Protein AF-A0A7S3RUL7-F1 (afdb_monomer)

Foldseek 3Di:
DDDDDDDDDPPPVPPPPPDDDPLRVLLQVLLQVLLVLLCVLVVHDSVVSCVQLDDPPDGPQFDFSVSVPQDLVSLVVSQVCCCVPLVAHDDSCCNGGHRSSVVSVNSSVRSVVVVVVVPPDDDDDDDPPPPDD

Radius of gyration: 24.87 Å; Cα contacts (8 Å, |Δi|>4): 105; chains: 1; bounding box: 87×39×68 Å

Mean predicted aligned error: 13.0 Å

Secondary structure (DSSP, 8-state):
------------------PPPHHHHHHHHHHHHHHHHHHHHHT--HHHHHHHH--TT---TT--GGGGT--HHHHHHHHHHHHHHH-----HHHHHHS-HHHHHHHHHHHHHHHHHHS-------PPP-----

Structure (mmCIF, N/CA/C/O backbone):
data_AF-A0A7S3RUL7-F1
#
_entry.id   AF-A0A7S3RUL7-F1
#
loop_
_atom_site.group_PDB
_atom_site.id
_atom_site.type_symbol
_atom_site.label_atom_id
_atom_site.label_alt_id
_atom_site.label_comp_id
_atom_site.label_asym_id
_atom_site.label_entity_id
_atom_site.label_seq_id
_atom_site.pdbx_PDB_ins_code
_atom_site.Cartn_x
_atom_site.Cartn_y
_atom_site.Cartn_z
_atom_site.occupancy
_atom_site.B_iso_or_equiv
_atom_site.auth_seq_id
_atom_site.auth_comp_id
_atom_site.auth_asym_id
_atom_site.auth_atom_id
_atom_site.pdbx_PDB_model_num
ATOM 1 N N . ALA A 1 1 ? 64.075 27.223 28.028 1.00 48.25 1 ALA A N 1
ATOM 2 C CA . ALA A 1 1 ? 62.782 27.365 27.338 1.00 48.25 1 ALA A CA 1
ATOM 3 C C . ALA A 1 1 ? 62.098 26.006 27.340 1.00 48.25 1 ALA A C 1
ATOM 5 O O . ALA A 1 1 ? 62.617 25.078 26.736 1.00 48.25 1 ALA A O 1
ATOM 6 N N . GLN A 1 2 ? 61.021 25.867 28.112 1.00 46.66 2 GLN A N 1
ATOM 7 C CA . GLN A 1 2 ? 60.101 24.735 28.025 1.00 46.66 2 GLN A CA 1
ATOM 8 C C . GLN A 1 2 ? 59.143 24.994 26.859 1.00 46.66 2 GLN A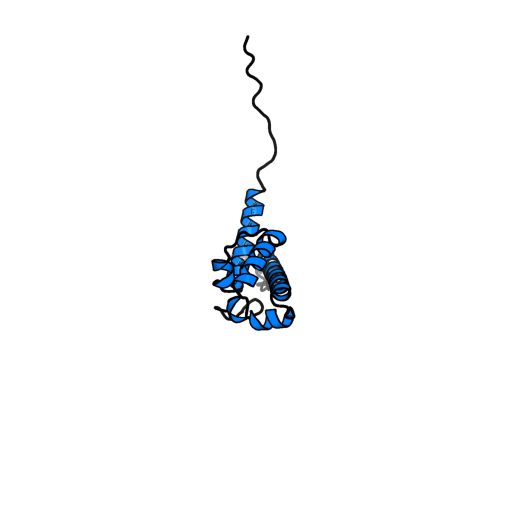 C 1
ATOM 10 O O . GLN A 1 2 ? 58.613 26.096 26.734 1.00 46.66 2 GLN A O 1
ATOM 15 N N . SER A 1 3 ? 58.898 23.986 26.033 1.00 46.50 3 SER A N 1
ATOM 16 C CA . SER A 1 3 ? 57.634 23.830 25.314 1.00 46.50 3 SER A CA 1
ATOM 17 C C . SER A 1 3 ? 57.409 22.338 25.122 1.00 46.50 3 SER A C 1
ATOM 19 O O . SER A 1 3 ? 58.122 21.667 24.381 1.00 46.50 3 SER A O 1
ATOM 21 N N . MET A 1 4 ? 56.470 21.835 25.918 1.00 52.25 4 MET A N 1
ATOM 22 C CA . MET A 1 4 ? 55.706 20.630 25.640 1.00 52.25 4 MET A CA 1
ATOM 23 C C . MET A 1 4 ? 54.842 20.908 24.408 1.00 52.25 4 MET A C 1
ATOM 25 O O . MET A 1 4 ? 54.258 21.983 24.350 1.00 52.25 4 MET A O 1
ATOM 29 N N . ASP A 1 5 ? 54.701 19.948 23.496 1.00 51.91 5 ASP A N 1
ATOM 30 C CA . ASP A 1 5 ? 53.387 19.676 22.914 1.00 51.91 5 ASP A CA 1
ATOM 31 C C . ASP A 1 5 ? 53.286 18.239 22.388 1.00 51.91 5 ASP A C 1
ATOM 33 O O . ASP A 1 5 ? 54.263 17.630 21.947 1.00 51.91 5 ASP A O 1
ATOM 37 N N . ALA A 1 6 ? 52.099 17.680 22.582 1.00 53.28 6 ALA A N 1
ATOM 38 C CA . ALA A 1 6 ? 51.783 16.259 22.640 1.00 53.28 6 ALA A CA 1
ATOM 39 C C . ALA A 1 6 ? 51.584 15.600 21.257 1.00 53.28 6 ALA A C 1
ATOM 41 O O . ALA A 1 6 ? 51.316 16.287 20.271 1.00 53.28 6 ALA A O 1
ATOM 42 N N . PRO A 1 7 ? 51.614 14.252 21.163 1.00 60.78 7 PRO A N 1
ATOM 43 C CA . PRO A 1 7 ? 51.123 13.548 19.990 1.00 60.78 7 PRO A CA 1
ATOM 44 C C . PRO A 1 7 ? 49.598 13.441 20.104 1.00 60.78 7 PRO A C 1
ATOM 46 O O . PRO A 1 7 ? 49.082 12.711 20.947 1.00 60.78 7 PRO A O 1
ATOM 49 N N . SER A 1 8 ? 48.850 14.169 19.281 1.00 45.28 8 SER A N 1
ATOM 50 C CA . SER A 1 8 ? 47.396 14.010 19.245 1.00 45.28 8 SER A CA 1
ATOM 51 C C . SER A 1 8 ? 46.863 14.238 17.845 1.00 45.28 8 SER A C 1
ATOM 53 O O . SER A 1 8 ? 46.717 15.358 17.374 1.00 45.28 8 SER A O 1
ATOM 55 N N . SER A 1 9 ? 46.566 13.143 17.165 1.00 45.34 9 SER A N 1
ATOM 56 C CA . SER A 1 9 ? 45.176 12.721 17.026 1.00 45.34 9 SER A CA 1
ATOM 57 C C . SER A 1 9 ? 45.134 11.734 15.876 1.00 45.34 9 SER A C 1
ATOM 59 O O . SER A 1 9 ? 45.363 12.078 14.716 1.00 45.34 9 SER A O 1
ATOM 61 N N . GLY A 1 10 ? 44.855 10.479 16.216 1.00 50.09 10 GLY A N 1
ATOM 62 C CA . GLY A 1 10 ? 44.342 9.546 15.240 1.00 50.09 10 GLY A CA 1
ATOM 63 C C . GLY A 1 10 ? 43.033 10.109 14.713 1.00 50.09 10 GLY A C 1
ATOM 64 O O . GLY A 1 10 ? 41.995 9.977 15.359 1.00 50.09 10 GLY A O 1
ATOM 65 N N . ASP A 1 11 ? 43.075 10.683 13.514 1.00 47.62 11 ASP A N 1
ATOM 66 C CA . ASP A 1 11 ? 41.896 10.848 12.673 1.00 47.62 11 ASP A CA 1
ATOM 67 C C . ASP A 1 11 ? 41.533 9.460 12.125 1.00 47.62 11 ASP A C 1
ATOM 69 O O . ASP A 1 11 ? 41.670 9.116 10.949 1.00 47.62 11 ASP A O 1
ATOM 73 N N . ALA A 1 12 ? 41.134 8.596 13.063 1.00 47.69 12 ALA A N 1
ATOM 74 C CA . ALA A 1 12 ? 40.368 7.406 12.797 1.00 47.69 12 ALA A CA 1
ATOM 75 C C . ALA A 1 12 ? 39.058 7.904 12.201 1.00 47.69 12 ALA A C 1
ATOM 77 O O . ALA A 1 12 ? 38.088 8.171 12.912 1.00 47.69 12 ALA A O 1
ATOM 78 N N . LYS A 1 13 ? 39.092 8.063 10.876 1.00 45.31 13 LYS A N 1
ATOM 79 C CA . LYS A 1 13 ? 37.975 8.100 9.946 1.00 45.31 13 LYS A CA 1
ATOM 80 C C . LYS A 1 13 ? 36.888 7.194 10.510 1.00 45.31 13 LYS A C 1
ATOM 82 O O . LYS A 1 13 ? 36.926 5.979 10.319 1.00 45.31 13 LYS A O 1
ATOM 87 N N . ARG A 1 14 ? 35.960 7.781 11.275 1.00 52.12 14 ARG A N 1
ATOM 88 C CA . ARG A 1 14 ? 34.778 7.099 11.795 1.00 52.12 14 ARG A CA 1
ATOM 89 C C . ARG A 1 14 ? 33.951 6.767 10.570 1.00 52.12 14 ARG A C 1
ATOM 91 O O . ARG A 1 14 ? 33.096 7.542 10.152 1.00 52.12 14 ARG A O 1
ATOM 98 N N . MET A 1 15 ? 34.258 5.632 9.954 1.00 51.19 15 MET A N 1
ATOM 99 C CA . MET A 1 15 ? 33.356 4.966 9.043 1.00 51.19 15 MET A CA 1
ATOM 100 C C . MET A 1 15 ? 32.111 4.688 9.878 1.00 51.19 15 MET A C 1
ATOM 102 O O . MET A 1 15 ? 32.069 3.736 10.652 1.00 51.19 15 MET A O 1
ATOM 106 N N . ARG A 1 16 ? 31.111 5.573 9.795 1.00 57.22 16 ARG A N 1
ATOM 107 C CA . ARG A 1 16 ? 29.741 5.202 10.125 1.00 57.22 16 ARG A CA 1
ATOM 108 C C . ARG A 1 16 ? 29.386 4.111 9.121 1.00 57.22 16 ARG A C 1
ATOM 110 O O . ARG A 1 16 ? 28.838 4.388 8.062 1.00 57.22 16 ARG A O 1
ATOM 117 N N . THR A 1 17 ? 29.685 2.865 9.461 1.00 58.06 17 THR A N 1
ATOM 118 C CA . THR A 1 17 ? 28.855 1.731 9.066 1.00 58.06 17 THR A CA 1
ATOM 119 C C . THR A 1 17 ? 27.526 1.913 9.798 1.00 58.06 17 THR A C 1
ATOM 121 O O . THR A 1 17 ? 27.252 1.268 10.807 1.00 58.06 17 THR A O 1
ATOM 124 N N . GLY A 1 18 ? 26.771 2.933 9.386 1.00 55.47 18 GLY A N 1
ATOM 125 C CA . GLY A 1 18 ? 25.453 3.233 9.911 1.00 55.47 18 GLY A CA 1
ATOM 126 C C . GLY A 1 18 ? 24.501 2.238 9.285 1.00 55.47 18 GLY A C 1
ATOM 127 O O . GLY A 1 18 ? 24.177 2.371 8.109 1.00 55.47 18 GLY A O 1
ATOM 128 N N . GLY A 1 19 ? 24.119 1.216 10.047 1.00 75.38 19 GLY A N 1
ATOM 129 C CA . GLY A 1 19 ? 22.994 0.368 9.674 1.00 75.38 19 GLY A CA 1
ATOM 130 C C . GLY A 1 19 ? 21.713 1.199 9.511 1.00 75.38 19 GLY A C 1
ATOM 131 O O . GLY A 1 19 ? 21.674 2.351 9.962 1.00 75.38 19 GLY A O 1
ATOM 132 N N . PRO A 1 20 ? 20.678 0.627 8.875 1.00 80.69 20 PRO A N 1
ATOM 133 C CA . PRO A 1 20 ? 19.412 1.317 8.686 1.00 80.69 20 PRO A CA 1
ATOM 134 C C . PRO A 1 20 ? 18.852 1.770 10.036 1.00 80.69 20 PRO A C 1
ATOM 136 O O . PRO A 1 20 ? 18.879 1.046 11.035 1.00 80.69 20 PRO A O 1
ATOM 139 N N . THR A 1 21 ? 18.367 3.000 10.065 1.00 87.50 21 THR A N 1
ATOM 140 C CA . THR A 1 21 ? 17.669 3.585 11.205 1.00 87.50 21 THR A CA 1
ATOM 141 C C . THR A 1 21 ? 16.352 2.847 11.462 1.00 87.50 21 THR A C 1
ATOM 143 O O . THR A 1 21 ? 15.781 2.220 10.570 1.00 87.50 21 THR A O 1
ATOM 146 N N . ALA A 1 22 ? 15.816 2.959 12.682 1.00 86.69 22 ALA A N 1
ATOM 147 C CA . ALA A 1 22 ? 14.519 2.367 13.021 1.00 86.69 22 ALA A CA 1
ATOM 148 C C . ALA A 1 22 ? 13.386 2.852 12.093 1.00 86.69 22 ALA A C 1
ATOM 150 O O . ALA A 1 22 ? 12.524 2.065 11.718 1.00 86.69 22 ALA A O 1
ATOM 151 N N . ALA A 1 23 ? 13.429 4.120 11.669 1.00 85.81 23 ALA A N 1
ATOM 152 C CA . ALA A 1 23 ? 12.456 4.691 10.739 1.00 85.81 23 ALA A CA 1
ATOM 153 C C . ALA A 1 23 ? 12.559 4.084 9.328 1.00 85.81 23 ALA A C 1
ATOM 155 O O . ALA A 1 23 ? 11.544 3.864 8.675 1.00 85.81 23 ALA A O 1
ATOM 156 N N . GLU A 1 24 ? 13.775 3.788 8.861 1.00 86.25 24 GLU A N 1
ATOM 157 C CA . GLU A 1 24 ? 13.988 3.121 7.570 1.00 86.25 24 GLU A CA 1
ATOM 158 C C . GLU A 1 24 ? 13.494 1.670 7.601 1.00 86.25 24 GLU A C 1
ATOM 160 O O . GLU A 1 24 ? 12.885 1.212 6.636 1.00 86.25 24 GLU A O 1
ATOM 165 N N . LEU A 1 25 ? 13.694 0.966 8.721 1.00 88.50 25 LEU A N 1
ATOM 166 C CA . LEU A 1 25 ? 13.172 -0.389 8.920 1.00 88.50 25 LEU A CA 1
ATOM 167 C C . LEU A 1 25 ? 11.638 -0.417 8.976 1.00 88.50 25 LEU A C 1
ATOM 169 O O . LEU A 1 25 ? 11.012 -1.274 8.354 1.00 88.50 25 LEU A O 1
ATOM 173 N N . GLU A 1 26 ? 11.027 0.530 9.689 1.00 89.25 26 GLU A N 1
ATOM 174 C CA . GLU A 1 26 ? 9.569 0.658 9.774 1.00 89.25 26 GLU A CA 1
ATOM 175 C C . GLU A 1 26 ? 8.952 0.968 8.406 1.00 89.25 26 GLU A C 1
ATOM 177 O O . GLU A 1 26 ? 8.005 0.302 7.987 1.00 89.25 26 GLU A O 1
ATOM 182 N N . LEU A 1 27 ? 9.537 1.910 7.661 1.00 89.56 27 LEU A N 1
ATOM 183 C CA . LEU A 1 27 ? 9.072 2.241 6.317 1.00 89.56 27 LEU A CA 1
ATOM 184 C C . LEU A 1 27 ? 9.205 1.052 5.354 1.00 89.56 27 LEU A C 1
ATOM 186 O O . LEU A 1 27 ? 8.299 0.819 4.557 1.00 89.56 27 LEU A O 1
ATOM 190 N N . ALA A 1 28 ? 10.297 0.284 5.437 1.00 90.00 28 ALA A N 1
ATOM 191 C CA . ALA A 1 28 ? 10.476 -0.927 4.635 1.00 90.00 28 ALA A CA 1
ATOM 192 C C . ALA A 1 28 ? 9.418 -1.998 4.958 1.00 90.00 28 ALA A C 1
ATOM 194 O O . ALA A 1 28 ? 8.889 -2.631 4.045 1.00 90.00 28 ALA A O 1
ATOM 195 N N . SER A 1 29 ? 9.066 -2.158 6.238 1.00 92.12 29 SER A N 1
ATOM 196 C CA . SER A 1 29 ? 7.995 -3.061 6.678 1.00 92.12 29 SER A CA 1
ATOM 197 C C . SER A 1 29 ? 6.627 -2.633 6.133 1.00 92.12 29 SER A C 1
ATOM 199 O O . SER A 1 29 ? 5.927 -3.431 5.513 1.00 92.12 29 SER A O 1
ATOM 201 N N . ILE A 1 30 ? 6.272 -1.349 6.269 1.00 93.38 30 ILE A N 1
ATOM 202 C CA . ILE A 1 30 ? 5.011 -0.797 5.742 1.00 93.38 30 ILE A CA 1
ATOM 203 C C . ILE A 1 30 ? 4.935 -0.962 4.226 1.00 93.38 30 ILE A C 1
ATOM 205 O O . ILE A 1 30 ? 3.895 -1.353 3.697 1.00 93.38 30 ILE A O 1
ATOM 209 N N . HIS A 1 31 ? 6.039 -0.696 3.530 1.00 92.62 31 HIS A N 1
ATOM 210 C CA . HIS A 1 31 ? 6.133 -0.887 2.090 1.00 92.62 31 HIS A CA 1
ATOM 211 C C . HIS A 1 31 ? 5.827 -2.337 1.702 1.00 92.62 31 HIS A C 1
ATOM 213 O O . HIS A 1 31 ? 4.995 -2.575 0.829 1.00 92.62 31 HIS A O 1
ATOM 219 N N . GLN A 1 32 ? 6.448 -3.307 2.378 1.00 93.81 32 GLN A N 1
ATOM 220 C CA . GLN A 1 32 ? 6.216 -4.728 2.126 1.00 93.81 32 GLN A CA 1
ATOM 221 C C . GLN A 1 32 ? 4.756 -5.129 2.386 1.00 93.81 32 GLN A C 1
ATOM 223 O O . GLN A 1 32 ? 4.122 -5.723 1.513 1.00 93.81 32 GLN A O 1
ATOM 228 N N . SER A 1 33 ? 4.183 -4.724 3.522 1.00 94.94 33 SER A N 1
ATOM 229 C CA . SER A 1 33 ? 2.775 -4.992 3.845 1.00 94.94 33 SER A CA 1
ATOM 230 C C . SER A 1 33 ? 1.817 -4.384 2.818 1.00 94.94 33 SER A C 1
ATOM 232 O O . SER A 1 33 ? 0.825 -5.000 2.429 1.00 94.94 33 SER A O 1
ATOM 234 N N . MET A 1 34 ? 2.116 -3.181 2.324 1.00 95.00 34 MET A N 1
ATOM 235 C CA . MET A 1 34 ? 1.326 -2.550 1.270 1.00 95.00 34 MET A CA 1
ATOM 236 C C . MET A 1 34 ? 1.387 -3.333 -0.045 1.00 95.00 34 MET A C 1
ATOM 238 O O . MET A 1 34 ? 0.346 -3.523 -0.676 1.00 95.00 34 MET A O 1
ATOM 242 N N . LEU A 1 35 ? 2.564 -3.828 -0.449 1.00 94.75 35 LEU A N 1
ATOM 243 C CA . LEU A 1 35 ? 2.693 -4.675 -1.641 1.00 94.75 35 LEU A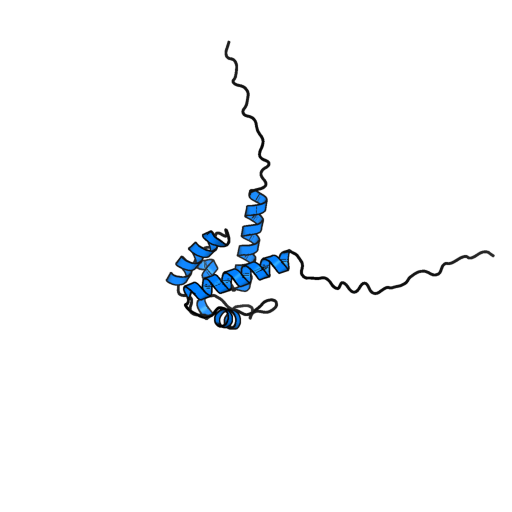 CA 1
ATOM 244 C C . LEU A 1 35 ? 1.849 -5.952 -1.523 1.00 94.75 35 LEU A C 1
ATOM 246 O O . LEU A 1 35 ? 1.160 -6.318 -2.475 1.00 94.75 35 LEU A O 1
ATOM 250 N N . GLU A 1 36 ? 1.840 -6.590 -0.353 1.00 95.50 36 GLU A N 1
ATOM 251 C CA . GLU A 1 36 ? 1.029 -7.783 -0.080 1.00 95.50 36 GLU A CA 1
ATOM 252 C C . GLU A 1 36 ? -0.473 -7.484 -0.158 1.00 95.50 36 GLU A C 1
ATOM 254 O O . GLU A 1 36 ? -1.227 -8.186 -0.836 1.00 95.50 36 GLU A O 1
ATOM 259 N N . LEU A 1 37 ? -0.921 -6.384 0.454 1.00 95.62 37 LEU A N 1
ATOM 260 C CA . LEU A 1 37 ? -2.316 -5.946 0.380 1.00 95.62 37 LEU A CA 1
ATOM 261 C C . LEU A 1 37 ? -2.776 -5.682 -1.059 1.00 95.62 37 LEU A C 1
ATOM 263 O O . LEU A 1 37 ? -3.903 -6.038 -1.440 1.00 95.62 37 LEU A O 1
ATOM 267 N N . ILE A 1 38 ? -1.913 -5.057 -1.859 1.00 94.56 38 ILE A N 1
ATOM 268 C CA . ILE A 1 38 ? -2.163 -4.756 -3.271 1.00 94.56 38 ILE A CA 1
ATOM 269 C C . ILE A 1 38 ? -2.172 -6.039 -4.101 1.00 94.56 38 ILE A C 1
ATOM 271 O O . ILE A 1 38 ? -3.080 -6.215 -4.915 1.00 94.56 38 ILE A O 1
ATOM 275 N N . SER A 1 39 ? -1.235 -6.957 -3.863 1.00 94.44 39 SER A N 1
ATOM 276 C CA . SER A 1 39 ? -1.198 -8.282 -4.490 1.00 94.44 39 SER A CA 1
ATOM 277 C C . SER A 1 39 ? -2.515 -9.031 -4.280 1.00 94.44 39 SER A C 1
ATOM 279 O O . SER A 1 39 ? -3.165 -9.412 -5.253 1.00 94.44 39 SER A O 1
ATOM 281 N N . ILE A 1 40 ? -3.012 -9.107 -3.040 1.00 93.00 40 ILE A N 1
ATOM 282 C CA . ILE A 1 40 ? -4.301 -9.756 -2.734 1.00 93.00 40 ILE A CA 1
ATOM 283 C C . ILE A 1 40 ? -5.461 -9.075 -3.475 1.00 93.00 40 ILE A C 1
ATOM 285 O O . ILE A 1 40 ? -6.419 -9.725 -3.888 1.00 93.00 40 ILE A O 1
ATOM 289 N N . SER A 1 41 ? -5.422 -7.749 -3.609 1.00 91.31 41 SER A N 1
ATOM 290 C CA . SER A 1 41 ? -6.515 -6.978 -4.223 1.00 91.31 41 SER A CA 1
ATOM 291 C C . SER A 1 41 ? -6.522 -7.050 -5.748 1.00 91.31 41 SER A C 1
ATOM 293 O O . SER A 1 41 ? -7.585 -6.960 -6.358 1.00 91.31 41 SER A O 1
ATOM 295 N N . THR A 1 42 ? -5.346 -7.199 -6.353 1.00 91.69 42 THR A N 1
ATOM 296 C CA . THR A 1 42 ? -5.161 -7.248 -7.810 1.00 91.69 42 THR A CA 1
ATOM 297 C C . THR A 1 42 ? -5.076 -8.673 -8.352 1.00 91.69 42 THR A C 1
ATOM 299 O O . THR A 1 42 ? -5.224 -8.864 -9.556 1.00 91.69 42 THR A O 1
ATOM 302 N N . GLY A 1 43 ? -4.845 -9.669 -7.490 1.00 91.19 43 GLY A N 1
ATOM 303 C CA . GLY A 1 43 ? -4.579 -11.055 -7.881 1.00 91.19 43 GLY A CA 1
ATOM 304 C C . GLY A 1 43 ? -3.208 -11.265 -8.535 1.00 91.19 43 GLY A C 1
ATOM 305 O O . GLY A 1 43 ? -2.972 -12.330 -9.098 1.00 91.19 43 GLY A O 1
ATOM 306 N N . LYS A 1 44 ? -2.324 -10.260 -8.489 1.00 92.31 44 LYS A N 1
ATOM 307 C CA . LYS A 1 44 ? -0.960 -10.306 -9.036 1.00 92.31 44 LYS A CA 1
ATOM 308 C C . LYS A 1 44 ? 0.035 -10.801 -7.998 1.00 92.31 44 LYS A C 1
ATOM 310 O O . LYS A 1 44 ? -0.210 -10.674 -6.799 1.00 92.31 44 LYS A O 1
ATOM 315 N N . ASP A 1 45 ? 1.177 -11.302 -8.450 1.00 93.75 45 ASP A N 1
ATOM 316 C CA . ASP A 1 45 ? 2.274 -11.679 -7.558 1.00 93.75 45 ASP A CA 1
ATOM 317 C C . ASP A 1 45 ? 2.908 -10.449 -6.874 1.00 93.75 45 ASP A C 1
ATOM 319 O O . ASP A 1 45 ? 2.991 -9.367 -7.462 1.00 93.75 45 ASP A O 1
ATOM 323 N N . VAL A 1 46 ? 3.381 -10.605 -5.632 1.00 93.31 46 VAL A N 1
ATOM 324 C CA . VAL A 1 46 ? 3.999 -9.511 -4.857 1.00 93.31 46 VAL A CA 1
ATOM 325 C C . VAL A 1 46 ? 5.233 -8.946 -5.569 1.00 93.31 46 VAL A C 1
ATOM 327 O O . VAL A 1 46 ? 5.424 -7.728 -5.572 1.00 93.31 46 VAL A O 1
ATOM 330 N N . ALA A 1 47 ? 6.047 -9.790 -6.213 1.00 90.94 47 ALA A N 1
ATOM 331 C CA . ALA A 1 47 ? 7.223 -9.337 -6.950 1.00 90.94 47 ALA A CA 1
ATOM 332 C C . ALA A 1 47 ? 6.839 -8.548 -8.211 1.00 90.94 47 ALA A C 1
ATOM 334 O O . ALA A 1 47 ? 7.500 -7.564 -8.537 1.00 90.94 47 ALA A O 1
ATOM 335 N N . GLU A 1 48 ? 5.746 -8.919 -8.887 1.00 90.69 48 GLU A N 1
ATOM 336 C CA . GLU A 1 48 ? 5.215 -8.174 -10.040 1.00 90.69 48 GLU A CA 1
ATOM 337 C C . GLU A 1 48 ? 4.712 -6.782 -9.625 1.00 90.69 48 GLU A C 1
ATOM 339 O O . GLU A 1 48 ? 5.009 -5.770 -10.274 1.00 90.69 48 GLU A O 1
ATOM 344 N N . VAL A 1 49 ? 3.987 -6.713 -8.504 1.00 90.12 49 VAL A N 1
ATOM 345 C CA . VAL A 1 49 ? 3.522 -5.445 -7.928 1.00 90.12 49 VAL A CA 1
ATOM 346 C C . VAL A 1 49 ? 4.714 -4.579 -7.512 1.00 90.12 49 VAL A C 1
ATOM 348 O O . VAL A 1 49 ? 4.764 -3.401 -7.867 1.00 90.12 49 VAL A O 1
ATOM 351 N N . GLY A 1 50 ? 5.701 -5.161 -6.824 1.00 88.81 50 GLY A N 1
ATOM 352 C CA . GLY A 1 50 ? 6.920 -4.469 -6.395 1.00 88.81 50 GLY A CA 1
ATOM 353 C C . GLY A 1 50 ? 7.762 -3.955 -7.563 1.00 88.81 50 GLY A C 1
ATOM 354 O O . GLY A 1 50 ? 8.232 -2.821 -7.528 1.00 88.81 50 GLY A O 1
ATOM 355 N N . ALA A 1 51 ? 7.889 -4.731 -8.643 1.00 87.81 51 ALA A N 1
ATOM 356 C CA . ALA A 1 51 ? 8.568 -4.289 -9.861 1.00 87.81 51 ALA A CA 1
ATOM 357 C C . ALA A 1 51 ? 7.872 -3.080 -10.506 1.00 87.81 51 ALA A C 1
ATOM 359 O O . ALA A 1 51 ? 8.535 -2.198 -11.049 1.00 87.81 51 ALA A O 1
ATOM 360 N N . SER A 1 52 ? 6.541 -3.024 -10.416 1.00 86.81 52 SER A N 1
ATOM 361 C CA . SER A 1 52 ? 5.745 -1.948 -11.007 1.00 86.81 52 SER A CA 1
ATOM 362 C C . SER A 1 52 ? 5.748 -0.672 -10.164 1.00 86.81 52 SER A C 1
ATOM 364 O O . SER A 1 52 ? 5.821 0.426 -10.710 1.00 86.81 52 SER A O 1
ATOM 366 N N . LEU A 1 53 ? 5.661 -0.804 -8.839 1.00 85.62 53 LEU A N 1
A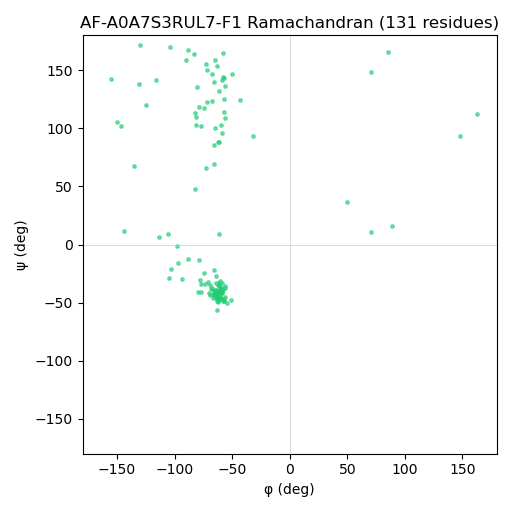TOM 367 C CA . LEU A 1 53 ? 5.603 0.329 -7.907 1.00 85.62 53 LEU A CA 1
ATOM 368 C C . LEU A 1 53 ? 6.987 0.825 -7.464 1.00 85.62 53 LEU A C 1
ATOM 370 O O . LEU A 1 53 ? 7.107 1.928 -6.928 1.00 85.62 53 LEU A O 1
ATOM 374 N N . GLY A 1 54 ? 8.027 0.045 -7.751 1.00 73.62 54 GLY A N 1
ATOM 375 C CA . GLY A 1 54 ? 9.399 0.313 -7.359 1.00 73.62 54 GLY A CA 1
ATOM 376 C C . GLY A 1 54 ? 9.718 -0.192 -5.953 1.00 73.62 54 GLY A C 1
ATOM 377 O O . GLY A 1 54 ? 8.845 -0.526 -5.153 1.00 73.62 54 GLY A O 1
ATOM 378 N N . VAL A 1 55 ? 11.015 -0.249 -5.666 1.00 64.94 55 VAL A N 1
ATOM 379 C CA . VAL A 1 55 ? 11.569 -0.655 -4.371 1.00 64.94 55 VAL A CA 1
ATOM 380 C C . VAL A 1 55 ? 12.301 0.559 -3.783 1.00 64.94 55 VAL A C 1
ATOM 382 O O . VAL A 1 55 ? 12.949 1.294 -4.542 1.00 64.94 55 VAL A O 1
ATOM 385 N N . PRO A 1 56 ? 12.233 0.818 -2.464 1.00 56.03 56 PRO A N 1
ATOM 386 C CA . PRO A 1 56 ? 13.040 1.860 -1.843 1.00 56.03 56 PRO A CA 1
ATOM 387 C C . PRO A 1 56 ? 14.532 1.598 -2.121 1.00 56.03 56 PRO A C 1
ATOM 389 O O . PRO A 1 56 ? 14.944 0.436 -2.133 1.00 56.03 56 PRO A O 1
ATOM 392 N N . PRO A 1 57 ? 15.364 2.633 -2.338 1.00 51.06 57 PRO A N 1
ATOM 393 C CA . PRO A 1 57 ? 15.114 4.047 -2.039 1.00 51.06 57 PRO A CA 1
ATOM 394 C C . PRO A 1 57 ? 14.642 4.919 -3.221 1.00 51.06 57 PRO A C 1
ATOM 396 O O . PRO A 1 57 ? 14.394 6.103 -3.006 1.00 51.06 57 PRO A O 1
ATOM 399 N N . SER A 1 58 ? 14.503 4.379 -4.437 1.00 52.81 58 SER A N 1
ATOM 400 C CA . SER A 1 58 ? 14.184 5.184 -5.634 1.00 52.81 58 SER A CA 1
ATOM 401 C C . SER A 1 58 ? 13.096 4.555 -6.512 1.00 52.81 58 SER A C 1
ATOM 403 O O . SER A 1 58 ? 13.378 4.153 -7.644 1.00 52.81 58 SER A O 1
ATOM 405 N N . PRO A 1 59 ? 11.839 4.474 -6.042 1.00 59.09 59 PRO A N 1
ATOM 406 C CA . PRO A 1 59 ? 10.719 4.267 -6.950 1.00 59.09 59 PRO A CA 1
ATOM 407 C C . PRO A 1 59 ? 10.599 5.469 -7.913 1.00 59.09 59 PRO A C 1
ATOM 409 O O . PRO A 1 59 ? 11.000 6.585 -7.560 1.00 59.09 59 PRO A O 1
ATOM 412 N N . PRO A 1 60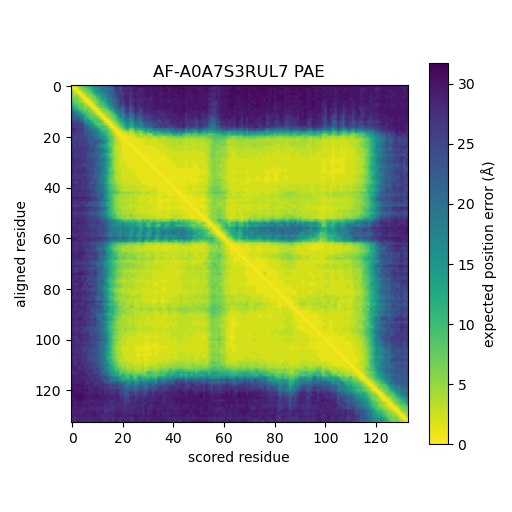 ? 10.039 5.295 -9.126 1.00 60.78 60 PRO A N 1
ATOM 413 C CA . PRO A 1 60 ? 9.740 6.423 -10.001 1.00 60.78 60 PRO A CA 1
ATOM 414 C C . PRO A 1 60 ? 8.811 7.380 -9.248 1.00 60.78 60 PRO A C 1
ATOM 416 O O . PRO A 1 60 ? 7.759 6.951 -8.769 1.00 60.78 60 PRO A O 1
ATOM 419 N N . ALA A 1 61 ? 9.196 8.655 -9.134 1.00 58.00 61 ALA A N 1
ATOM 420 C CA . ALA A 1 61 ? 8.632 9.649 -8.207 1.00 58.00 61 ALA A CA 1
ATOM 421 C C . ALA A 1 61 ? 7.128 9.981 -8.379 1.00 58.00 61 ALA A C 1
ATOM 423 O O . ALA A 1 61 ? 6.630 10.911 -7.756 1.00 58.00 61 ALA A O 1
ATOM 424 N N . ALA A 1 62 ? 6.392 9.243 -9.209 1.00 71.94 62 ALA A N 1
ATOM 425 C CA . ALA A 1 62 ? 4.989 9.494 -9.513 1.00 71.94 62 ALA A CA 1
ATOM 426 C C . ALA A 1 62 ? 4.144 8.219 -9.702 1.00 71.94 62 ALA A C 1
ATOM 428 O O . ALA A 1 62 ? 3.016 8.316 -10.179 1.00 71.94 62 ALA A O 1
ATOM 429 N N . THR A 1 63 ? 4.648 7.025 -9.366 1.00 87.62 63 THR A N 1
ATOM 430 C CA . THR A 1 63 ? 3.855 5.800 -9.566 1.00 87.62 63 THR A CA 1
ATOM 431 C C . THR A 1 63 ? 2.760 5.700 -8.512 1.00 87.62 63 THR A C 1
ATOM 433 O O . THR A 1 63 ? 3.044 5.611 -7.319 1.00 87.62 63 THR A O 1
ATOM 436 N N . THR A 1 64 ? 1.509 5.715 -8.957 1.00 91.62 64 THR A N 1
ATOM 437 C CA . THR A 1 64 ? 0.309 5.576 -8.122 1.00 91.62 64 THR A CA 1
ATOM 438 C C . THR A 1 64 ? -0.281 4.172 -8.258 1.00 91.62 64 THR A C 1
ATOM 440 O O . THR A 1 64 ? 0.081 3.410 -9.160 1.00 91.62 64 THR A O 1
ATOM 443 N N . LEU A 1 65 ? -1.257 3.828 -7.414 1.00 92.62 65 LEU A N 1
ATOM 444 C CA . LEU A 1 65 ? -1.973 2.552 -7.531 1.00 92.62 65 LEU A CA 1
ATOM 445 C C . LEU A 1 65 ? -2.770 2.434 -8.843 1.00 92.62 65 LEU A C 1
ATOM 447 O O . LEU A 1 65 ? -2.947 1.331 -9.368 1.00 92.62 65 LEU A O 1
ATOM 451 N N . LEU A 1 66 ? -3.193 3.563 -9.421 1.00 91.75 66 LEU A N 1
ATOM 452 C CA . LEU A 1 66 ? -3.872 3.595 -10.719 1.00 91.75 66 LEU A CA 1
ATOM 453 C C . LEU A 1 66 ? -2.978 3.047 -11.839 1.00 91.75 66 LEU A C 1
ATOM 455 O O . LEU A 1 66 ? -3.464 2.357 -12.734 1.00 91.75 66 LEU A O 1
ATOM 459 N N . ASN A 1 67 ? -1.665 3.297 -11.771 1.00 88.81 67 ASN A N 1
ATOM 460 C CA . ASN A 1 67 ? -0.713 2.876 -12.802 1.00 88.81 67 ASN A CA 1
ATOM 461 C C . ASN A 1 67 ? -0.578 1.353 -12.918 1.00 88.81 67 ASN A C 1
ATOM 463 O O . ASN A 1 67 ? -0.176 0.860 -13.968 1.00 88.81 67 ASN A O 1
ATOM 467 N N . ILE A 1 68 ? -0.932 0.607 -11.870 1.00 87.88 68 ILE A N 1
ATOM 468 C CA . ILE A 1 68 ? -0.812 -0.858 -11.833 1.00 87.88 68 ILE A CA 1
ATOM 469 C C . ILE A 1 68 ? -2.158 -1.581 -11.964 1.00 87.88 68 ILE A C 1
ATOM 471 O O . ILE A 1 68 ? -2.222 -2.807 -11.813 1.00 87.88 68 ILE A O 1
ATOM 475 N N . GLY A 1 69 ? -3.222 -0.835 -12.280 1.00 87.88 69 GLY A N 1
ATOM 476 C CA . GLY A 1 69 ? -4.556 -1.371 -12.542 1.00 87.88 69 GLY A CA 1
ATOM 477 C C . GLY A 1 69 ? -5.450 -1.502 -11.310 1.00 87.88 69 GLY A C 1
ATOM 478 O O . GLY A 1 69 ? -6.468 -2.188 -11.383 1.00 87.88 69 GLY A O 1
ATOM 479 N N . VAL A 1 70 ? -5.115 -0.855 -10.186 1.00 92.94 70 VAL A N 1
ATOM 480 C CA . VAL A 1 70 ? -6.052 -0.769 -9.058 1.00 92.94 70 VAL A CA 1
ATOM 481 C C . VAL A 1 70 ? -7.230 0.109 -9.479 1.00 92.94 70 VAL A C 1
ATOM 483 O O . VAL A 1 70 ? -7.063 1.256 -9.889 1.00 92.94 70 VAL A O 1
ATOM 486 N N . THR A 1 71 ? -8.437 -0.444 -9.389 1.00 93.69 71 THR A N 1
ATOM 487 C CA . THR A 1 71 ? -9.693 0.266 -9.674 1.00 93.69 71 THR A CA 1
ATOM 488 C C . THR A 1 71 ? -10.230 0.962 -8.423 1.00 93.69 71 THR A C 1
ATOM 490 O O . THR A 1 71 ? -9.805 0.666 -7.309 1.00 93.69 71 THR A O 1
ATOM 493 N N . SER A 1 72 ? -11.217 1.850 -8.562 1.00 90.88 72 SER A N 1
ATOM 494 C CA . SER A 1 72 ? -11.860 2.508 -7.411 1.00 90.88 72 SER A CA 1
ATOM 495 C C . SER A 1 72 ? -12.520 1.515 -6.441 1.00 90.88 72 SER A C 1
ATOM 497 O O . SER A 1 72 ? -12.425 1.687 -5.226 1.00 90.88 72 SER A O 1
ATOM 499 N N . THR A 1 73 ? -13.134 0.442 -6.953 1.00 93.19 73 THR A N 1
ATOM 500 C CA . THR A 1 73 ? -13.708 -0.639 -6.135 1.00 93.19 73 THR A CA 1
ATOM 501 C C . THR A 1 73 ? -12.626 -1.381 -5.352 1.00 93.19 73 THR A C 1
ATOM 503 O O . THR A 1 73 ? -12.780 -1.607 -4.151 1.00 93.19 73 THR A O 1
ATOM 506 N N . MET A 1 74 ? -11.502 -1.710 -6.001 1.00 94.31 74 MET A N 1
ATOM 507 C CA . MET A 1 74 ? -10.343 -2.300 -5.324 1.00 94.31 74 MET A CA 1
ATOM 508 C C . MET A 1 74 ? -9.758 -1.337 -4.286 1.00 94.31 74 MET A C 1
ATOM 510 O O . MET A 1 74 ? -9.462 -1.761 -3.175 1.00 94.31 74 MET A O 1
ATOM 514 N N . GLY A 1 75 ? -9.667 -0.043 -4.607 1.00 93.06 75 GLY A N 1
ATOM 515 C CA . GLY A 1 75 ? -9.205 1.013 -3.707 1.00 93.06 75 GLY A CA 1
ATOM 516 C C . GLY A 1 75 ? -10.048 1.131 -2.437 1.00 93.06 75 GLY A C 1
ATOM 517 O O . GLY A 1 75 ? -9.502 1.236 -1.342 1.00 93.06 75 GLY A O 1
ATOM 518 N N . ALA A 1 76 ? -11.376 1.027 -2.542 1.00 92.38 76 ALA A N 1
ATOM 519 C CA . ALA A 1 76 ? -12.259 1.016 -1.375 1.00 92.38 76 ALA A CA 1
ATOM 520 C C . ALA A 1 76 ? -12.032 -0.216 -0.476 1.00 92.38 76 ALA A C 1
ATOM 522 O O . ALA A 1 76 ? -12.038 -0.098 0.753 1.00 92.38 76 ALA A O 1
ATOM 523 N N . GLY A 1 77 ? -11.794 -1.387 -1.079 1.00 92.94 77 GLY A N 1
ATOM 524 C CA . GLY A 1 77 ? -11.431 -2.607 -0.354 1.00 92.94 77 GLY A CA 1
ATOM 525 C C . GLY A 1 77 ? -10.057 -2.507 0.312 1.00 92.94 77 GLY A C 1
ATOM 526 O O . GLY A 1 77 ? -9.918 -2.819 1.496 1.00 92.94 77 GLY A O 1
ATOM 527 N N . LEU A 1 78 ? -9.062 -2.004 -0.423 1.00 94.25 78 LEU A N 1
ATOM 528 C CA . LEU A 1 78 ? -7.713 -1.727 0.067 1.00 94.25 78 LEU A CA 1
ATOM 529 C C . LEU A 1 78 ? -7.739 -0.773 1.251 1.00 94.25 78 LEU A C 1
ATOM 531 O O . LEU A 1 78 ? -7.152 -1.091 2.276 1.00 94.25 78 LEU A O 1
ATOM 535 N N . ARG A 1 79 ? -8.492 0.327 1.159 1.00 94.62 79 ARG A N 1
ATOM 536 C CA . ARG A 1 79 ? -8.680 1.277 2.260 1.00 94.62 79 ARG A CA 1
ATOM 537 C C . ARG A 1 79 ? -9.107 0.581 3.549 1.00 94.62 79 ARG A C 1
ATOM 539 O O . ARG A 1 79 ? -8.525 0.820 4.600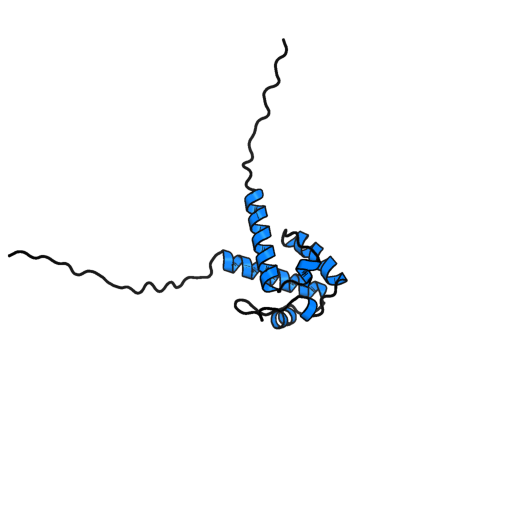 1.00 94.62 79 ARG A O 1
ATOM 546 N N . SER A 1 80 ? -10.097 -0.314 3.473 1.00 92.38 80 SER A N 1
ATOM 547 C CA . SER A 1 80 ? -10.544 -1.053 4.658 1.00 92.38 80 SER A CA 1
ATOM 548 C C . SER A 1 80 ? -9.455 -1.963 5.228 1.00 92.38 80 SER A C 1
ATOM 550 O O . SER A 1 80 ? -9.444 -2.182 6.437 1.00 92.38 80 SER A O 1
ATOM 552 N N . ARG A 1 81 ? -8.580 -2.527 4.387 1.00 92.75 81 ARG A N 1
ATOM 553 C CA . ARG A 1 81 ? -7.469 -3.376 4.838 1.00 92.75 81 ARG A CA 1
ATOM 554 C C . ARG A 1 81 ? -6.324 -2.553 5.417 1.00 92.75 81 ARG A C 1
ATOM 556 O O . ARG A 1 81 ? -5.811 -2.942 6.454 1.00 92.75 81 ARG A O 1
ATOM 563 N N . VAL A 1 82 ? -5.988 -1.416 4.806 1.00 92.12 82 VAL A N 1
ATOM 564 C CA . VAL A 1 82 ? -5.004 -0.454 5.330 1.00 92.12 82 VAL A CA 1
ATOM 565 C C . VAL A 1 82 ? -5.415 -0.003 6.727 1.00 92.12 82 VAL A C 1
ATOM 567 O O . VAL A 1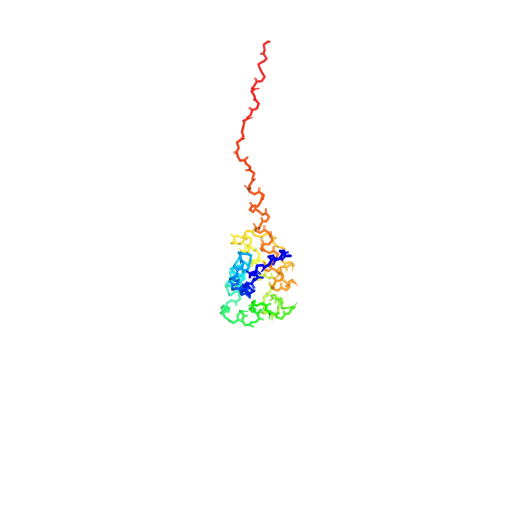 82 ? -4.627 -0.133 7.652 1.00 92.12 82 VAL A O 1
ATOM 570 N N . PHE A 1 83 ? -6.675 0.389 6.919 1.00 92.06 83 PHE A N 1
ATOM 571 C CA . PHE A 1 83 ? -7.171 0.747 8.246 1.00 92.06 83 PHE A CA 1
ATOM 572 C C . PHE A 1 83 ? -7.061 -0.411 9.252 1.00 92.06 83 PHE A C 1
ATOM 574 O O . PHE A 1 83 ? -6.579 -0.227 10.359 1.00 92.06 83 PHE A O 1
ATOM 581 N N . LYS A 1 84 ? -7.469 -1.628 8.867 1.00 89.31 84 LYS A N 1
ATOM 582 C CA . LYS A 1 84 ? -7.490 -2.784 9.783 1.00 89.31 84 LYS A CA 1
ATOM 583 C C . LYS A 1 84 ? -6.118 -3.375 10.110 1.00 89.31 84 LYS A C 1
ATOM 585 O O . LYS A 1 84 ? -5.971 -3.952 11.176 1.00 89.31 84 LYS A O 1
ATOM 590 N N . GLN A 1 85 ? -5.178 -3.352 9.167 1.00 90.44 85 GLN A N 1
ATOM 591 C CA . GLN A 1 85 ? -3.887 -4.040 9.302 1.00 90.44 85 GLN A CA 1
ATOM 592 C C . GLN A 1 85 ? -2.736 -3.086 9.586 1.00 90.44 85 GLN A C 1
ATOM 594 O O . GLN A 1 85 ? -1.750 -3.486 10.194 1.00 90.44 85 GLN A O 1
ATOM 599 N N . LEU A 1 86 ? -2.846 -1.848 9.111 1.00 88.88 86 LEU A N 1
ATOM 600 C CA . LEU A 1 86 ? -1.821 -0.825 9.260 1.00 88.88 86 LEU A CA 1
ATOM 601 C C . LEU A 1 86 ? -2.290 0.322 10.157 1.00 88.88 86 LEU A C 1
ATOM 603 O O . LEU A 1 86 ? -1.564 1.302 10.242 1.00 88.88 86 LEU A O 1
ATOM 607 N N . GLU A 1 87 ? -3.468 0.221 10.783 1.00 88.19 87 GLU A N 1
ATOM 608 C CA . GLU A 1 87 ? -3.979 1.201 11.758 1.00 88.19 87 GLU A CA 1
ATOM 609 C C . GLU A 1 87 ? -3.894 2.648 11.228 1.00 88.19 87 GLU A C 1
ATOM 611 O O . GLU A 1 87 ? -3.566 3.600 11.923 1.00 88.19 87 GLU A O 1
ATOM 616 N N . ALA A 1 88 ? -4.135 2.820 9.924 1.00 89.62 88 ALA A N 1
ATOM 617 C CA . ALA A 1 88 ? -4.005 4.105 9.249 1.00 89.62 88 ALA A CA 1
ATOM 618 C C . ALA A 1 88 ? -5.305 4.467 8.534 1.00 89.62 88 ALA A C 1
ATOM 620 O O . ALA A 1 88 ? -5.765 3.758 7.631 1.00 89.62 88 ALA A O 1
ATOM 621 N N . GLU A 1 89 ? -5.894 5.597 8.921 1.00 90.31 89 GLU A N 1
ATOM 622 C CA . GLU A 1 89 ? -7.048 6.158 8.232 1.00 90.31 89 GLU A CA 1
ATOM 623 C C . GLU A 1 89 ? -6.583 6.952 7.007 1.00 90.31 89 GLU A C 1
ATOM 625 O O . GLU A 1 89 ? -5.909 7.972 7.114 1.00 90.31 89 GLU A O 1
ATOM 630 N N . VAL A 1 90 ? -6.931 6.449 5.824 1.00 92.06 90 VAL A N 1
ATOM 631 C CA . VAL A 1 90 ? -6.611 7.067 4.533 1.00 92.06 90 VAL A CA 1
ATOM 632 C C . VAL A 1 90 ? -7.889 7.111 3.705 1.00 92.06 90 VAL A C 1
ATOM 634 O O . VAL A 1 90 ? -8.657 6.146 3.684 1.00 92.06 90 VAL A O 1
ATOM 637 N N . SER A 1 91 ? -8.162 8.208 3.005 1.00 92.25 91 SER A N 1
ATOM 638 C CA . SER A 1 91 ? -9.296 8.260 2.080 1.00 92.25 91 SER A CA 1
ATOM 639 C C . SER A 1 91 ? -9.024 7.429 0.820 1.00 92.25 91 SER A C 1
ATOM 641 O O . SER A 1 91 ? -7.883 7.224 0.408 1.00 92.25 91 SER A O 1
ATOM 643 N N . THR A 1 92 ? -10.080 6.968 0.139 1.00 92.50 92 THR A N 1
ATOM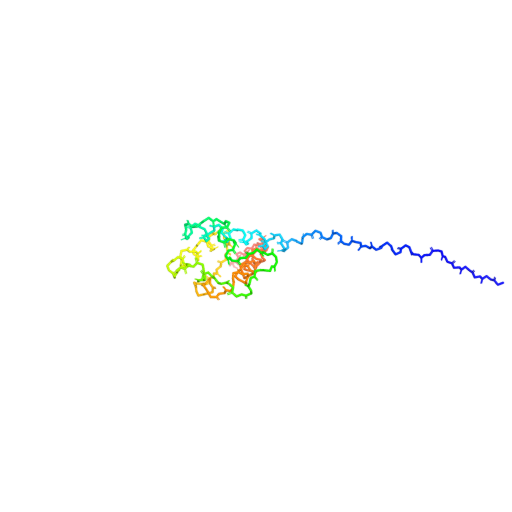 644 C CA . THR A 1 92 ? -9.910 6.290 -1.160 1.00 92.50 92 THR A CA 1
ATOM 645 C C . THR A 1 92 ? -9.247 7.216 -2.179 1.00 92.50 92 THR A C 1
ATOM 647 O O . THR A 1 92 ? -8.519 6.743 -3.038 1.00 92.50 92 THR A O 1
ATOM 650 N N . PHE A 1 93 ? -9.477 8.529 -2.092 1.00 92.25 93 PHE A N 1
ATOM 651 C CA . PHE A 1 93 ? -8.825 9.493 -2.972 1.00 92.25 93 PHE A CA 1
ATOM 652 C C . PHE A 1 93 ? -7.307 9.485 -2.760 1.00 92.25 93 PHE A C 1
ATOM 654 O O . PHE A 1 93 ? -6.579 9.166 -3.694 1.00 92.25 93 PHE A O 1
ATOM 661 N N . GLU A 1 94 ? -6.842 9.712 -1.528 1.00 93.38 94 GLU A N 1
ATOM 662 C CA . GLU A 1 94 ? -5.412 9.692 -1.183 1.00 93.38 94 GLU A CA 1
ATOM 663 C C . GLU A 1 94 ? -4.749 8.368 -1.565 1.00 93.38 94 GLU A C 1
ATOM 665 O O . GLU A 1 94 ? -3.692 8.363 -2.192 1.00 93.38 94 GLU A O 1
ATOM 670 N N . LEU A 1 95 ? -5.403 7.244 -1.260 1.00 93.81 95 LEU A N 1
ATOM 671 C CA . LEU A 1 95 ? -4.898 5.911 -1.580 1.00 93.81 95 LEU A CA 1
ATOM 672 C C . LEU A 1 95 ? -4.670 5.713 -3.088 1.00 93.81 95 LEU A C 1
ATOM 674 O O . LEU A 1 95 ? -3.755 4.999 -3.486 1.00 93.81 95 LEU A O 1
ATOM 678 N N . MET A 1 96 ? -5.490 6.340 -3.930 1.00 93.31 96 MET A N 1
ATOM 679 C CA . MET A 1 96 ? -5.444 6.153 -5.381 1.00 93.31 96 MET A CA 1
ATOM 680 C C . MET A 1 96 ? -4.576 7.195 -6.093 1.00 93.31 96 MET A C 1
ATOM 682 O O . MET A 1 96 ? -4.021 6.884 -7.145 1.00 93.31 96 MET A O 1
ATOM 686 N N . THR A 1 97 ? -4.471 8.415 -5.558 1.00 91.38 97 THR A N 1
ATOM 687 C CA . THR A 1 97 ? -3.807 9.539 -6.242 1.00 91.38 97 THR A CA 1
ATOM 688 C C . THR A 1 97 ? -2.417 9.859 -5.715 1.00 91.38 97 THR A C 1
ATOM 690 O O . THR A 1 97 ? -1.649 10.508 -6.424 1.00 91.38 97 THR A O 1
ATOM 693 N N . LEU A 1 98 ? -2.082 9.457 -4.487 1.00 92.31 98 LEU A N 1
ATOM 694 C CA . LEU A 1 98 ? -0.733 9.656 -3.968 1.00 92.31 98 LEU A CA 1
ATOM 695 C C . LEU A 1 98 ? 0.253 8.714 -4.657 1.00 92.31 98 LEU A C 1
ATOM 697 O O . LEU A 1 98 ? -0.085 7.594 -5.055 1.00 92.31 98 LEU A O 1
ATOM 701 N N . SER A 1 99 ? 1.502 9.172 -4.767 1.00 91.56 99 SER A N 1
ATOM 702 C CA . SER A 1 99 ? 2.595 8.277 -5.125 1.00 91.56 99 SER A CA 1
ATOM 703 C C . SER A 1 99 ? 2.661 7.153 -4.089 1.00 91.56 99 SER A C 1
ATOM 705 O O . SER A 1 99 ? 2.416 7.368 -2.899 1.00 91.56 99 SER A O 1
ATOM 707 N N . PHE A 1 100 ? 3.000 5.945 -4.526 1.00 91.62 100 PHE A N 1
ATOM 708 C CA . PHE A 1 100 ? 3.054 4.788 -3.640 1.00 91.62 100 PHE A CA 1
ATOM 709 C C . PHE A 1 100 ? 3.996 5.015 -2.451 1.00 91.62 100 PHE A C 1
ATOM 711 O O . PHE A 1 100 ? 3.696 4.637 -1.318 1.00 91.62 100 PHE A O 1
ATOM 718 N N . PHE A 1 101 ? 5.112 5.704 -2.691 1.00 89.50 101 PHE A N 1
ATOM 719 C CA . PHE A 1 101 ? 6.079 6.015 -1.649 1.00 89.50 101 PHE A CA 1
ATOM 720 C C . PHE A 1 101 ? 5.555 7.047 -0.645 1.00 89.50 101 PHE A C 1
ATOM 722 O O . PHE A 1 101 ? 5.743 6.877 0.560 1.00 89.50 101 PHE A O 1
ATOM 729 N N . ASP A 1 102 ? 4.869 8.093 -1.110 1.00 91.00 102 ASP A N 1
ATOM 730 C CA . ASP A 1 102 ? 4.286 9.091 -0.209 1.00 91.00 102 ASP A CA 1
ATOM 731 C C . ASP A 1 102 ? 3.096 8.526 0.569 1.00 91.00 102 ASP A C 1
ATOM 733 O O . ASP A 1 102 ? 2.937 8.850 1.743 1.00 91.00 102 ASP A O 1
ATOM 737 N N . LEU A 1 103 ? 2.334 7.604 -0.027 1.00 92.75 103 LEU A N 1
ATOM 738 C CA . LEU A 1 103 ? 1.315 6.833 0.681 1.00 92.75 103 LEU A CA 1
ATOM 739 C C . LEU A 1 103 ? 1.931 6.013 1.827 1.00 92.75 103 LEU A C 1
ATOM 741 O O . LEU A 1 103 ? 1.430 6.060 2.948 1.00 92.75 103 LEU A O 1
ATOM 745 N N . CYS A 1 104 ? 3.050 5.317 1.589 1.00 93.19 104 CYS A N 1
ATOM 746 C CA . CYS A 1 104 ? 3.748 4.570 2.643 1.00 93.19 104 CYS A CA 1
ATOM 747 C C . CYS A 1 104 ? 4.250 5.487 3.772 1.00 93.19 104 CYS A C 1
ATOM 749 O O . CYS A 1 104 ? 4.118 5.146 4.947 1.00 93.19 104 CYS A O 1
ATOM 751 N N . LYS A 1 105 ? 4.784 6.672 3.441 1.00 91.31 105 LYS A N 1
ATOM 752 C CA . LYS A 1 105 ? 5.188 7.670 4.449 1.00 91.31 105 LYS A CA 1
ATOM 753 C C . LYS A 1 105 ? 4.003 8.205 5.245 1.00 91.31 105 LYS A C 1
ATOM 755 O O . LYS A 1 105 ? 4.134 8.408 6.448 1.00 91.31 105 LYS A O 1
ATOM 760 N N . LEU A 1 106 ? 2.874 8.451 4.582 1.00 92.44 106 LEU A N 1
ATOM 761 C CA . LEU A 1 106 ? 1.653 8.926 5.226 1.00 92.44 106 LEU A CA 1
ATOM 762 C C . LEU A 1 106 ? 1.136 7.888 6.228 1.00 92.44 106 LEU A C 1
ATOM 764 O O . LEU A 1 106 ? 0.843 8.240 7.367 1.00 92.44 106 LEU A O 1
ATOM 768 N N . ILE A 1 107 ? 1.131 6.608 5.847 1.00 93.12 107 ILE A N 1
ATOM 769 C CA . ILE A 1 107 ? 0.784 5.495 6.742 1.00 93.12 107 ILE A CA 1
ATOM 770 C C . ILE A 1 107 ? 1.758 5.421 7.927 1.00 93.12 107 ILE A C 1
ATOM 772 O O . ILE A 1 107 ? 1.320 5.344 9.073 1.00 93.12 107 ILE A O 1
ATOM 776 N N . ALA A 1 108 ? 3.070 5.517 7.684 1.00 91.62 108 ALA A N 1
ATOM 777 C CA . ALA A 1 108 ? 4.074 5.519 8.752 1.00 91.62 108 ALA A CA 1
ATOM 778 C C . ALA A 1 108 ? 3.882 6.687 9.735 1.00 91.62 108 ALA A C 1
ATOM 780 O O . ALA A 1 108 ? 4.000 6.526 10.951 1.00 91.62 108 ALA A O 1
ATOM 781 N N . ALA A 1 109 ? 3.555 7.874 9.217 1.00 89.31 109 ALA A N 1
ATOM 782 C CA . ALA A 1 109 ? 3.265 9.041 10.037 1.00 89.31 109 ALA A CA 1
ATOM 783 C C . ALA A 1 109 ? 1.993 8.850 10.880 1.00 89.31 109 ALA A C 1
ATOM 785 O O . ALA A 1 109 ? 2.009 9.199 12.062 1.00 89.31 109 ALA A O 1
ATOM 786 N N . ALA A 1 110 ? 0.934 8.268 10.306 1.00 87.44 110 ALA A N 1
ATOM 787 C CA . ALA A 1 110 ? -0.315 7.970 11.007 1.00 87.44 110 ALA A CA 1
ATOM 788 C C . ALA A 1 110 ? -0.100 6.975 12.162 1.00 87.44 110 ALA A C 1
ATOM 790 O O . ALA A 1 110 ? -0.439 7.289 13.303 1.00 87.44 110 ALA A O 1
ATOM 791 N N . GLN A 1 111 ? 0.587 5.854 11.910 1.00 86.44 111 GLN A N 1
ATOM 792 C CA . GLN A 1 111 ? 0.916 4.864 12.948 1.00 86.44 111 GLN A CA 1
ATOM 793 C C . GLN A 1 111 ? 1.732 5.472 14.096 1.00 86.44 111 GLN A C 1
ATOM 795 O O . GLN A 1 111 ? 1.524 5.166 15.272 1.00 86.44 111 GLN A O 1
ATOM 800 N N . LYS A 1 112 ? 2.673 6.370 13.779 1.00 83.31 112 LYS A N 1
ATOM 801 C CA . LYS A 1 112 ? 3.464 7.065 14.799 1.00 83.31 112 LYS A CA 1
ATOM 802 C C . LYS A 1 112 ? 2.602 7.997 15.656 1.00 83.31 112 LYS A C 1
ATOM 804 O O . LYS A 1 112 ? 2.833 8.088 16.861 1.00 83.31 112 LYS A O 1
ATOM 809 N N . GLN A 1 113 ? 1.647 8.707 15.054 1.00 76.56 113 GLN A N 1
ATOM 810 C CA . GLN A 1 113 ? 0.738 9.594 15.783 1.00 76.56 113 GLN A CA 1
ATOM 811 C C . GLN A 1 113 ? -0.179 8.811 16.720 1.00 76.56 113 GLN A C 1
ATOM 813 O O . GLN A 1 113 ? -0.311 9.204 17.876 1.00 76.56 113 GLN A O 1
ATOM 818 N N . GLU A 1 114 ? -0.734 7.685 16.271 1.00 72.19 114 GLU A N 1
ATOM 819 C CA . GLU A 1 114 ? -1.578 6.831 17.110 1.00 72.19 114 GLU A CA 1
ATOM 820 C C . GLU A 1 114 ? -0.801 6.262 18.303 1.00 72.19 114 GLU A C 1
ATOM 822 O O . GLU A 1 114 ? -1.243 6.386 19.443 1.00 72.19 114 GLU A O 1
ATOM 827 N N . ARG A 1 115 ? 0.428 5.768 18.093 1.00 68.81 115 ARG A N 1
ATOM 828 C CA . ARG A 1 115 ? 1.300 5.308 19.192 1.00 68.81 115 ARG A CA 1
ATOM 829 C C . ARG A 1 115 ? 1.663 6.417 20.184 1.00 68.81 115 ARG A C 1
ATOM 831 O O . ARG A 1 115 ? 1.844 6.143 21.369 1.00 68.81 115 ARG A O 1
ATOM 838 N N . MET A 1 116 ? 1.798 7.663 19.724 1.00 61.44 116 MET A N 1
ATOM 839 C CA . MET A 1 116 ? 2.043 8.807 20.613 1.00 61.44 116 MET A CA 1
ATOM 840 C C . MET A 1 116 ? 0.768 9.265 21.335 1.00 61.44 116 MET A C 1
ATOM 842 O O . MET A 1 116 ? 0.855 9.664 22.492 1.00 61.44 116 MET A O 1
ATOM 846 N N . GLY A 1 117 ? -0.401 9.160 20.697 1.00 54.47 117 GLY A N 1
ATOM 847 C CA . GLY A 1 117 ? -1.710 9.430 21.301 1.00 54.47 117 GLY A CA 1
ATOM 848 C C . GLY A 1 117 ? -2.188 8.342 22.270 1.00 54.47 117 GLY A C 1
ATOM 849 O O . GLY A 1 117 ? -2.945 8.645 23.183 1.00 54.47 117 GLY A O 1
ATOM 850 N N . ALA A 1 118 ? -1.711 7.102 22.123 1.00 52.97 118 ALA A N 1
ATOM 851 C CA . ALA A 1 118 ? -1.977 5.983 23.031 1.00 52.97 118 ALA A CA 1
ATOM 852 C C . ALA A 1 118 ? -1.120 6.013 24.313 1.00 52.97 118 ALA A C 1
ATOM 854 O O . ALA A 1 118 ? -1.434 5.326 25.279 1.00 52.97 118 ALA A O 1
ATOM 855 N N . ASN A 1 119 ? -0.070 6.843 24.363 1.00 45.34 119 ASN A N 1
ATOM 856 C CA . ASN A 1 119 ? 0.698 7.132 25.580 1.00 45.34 119 ASN A CA 1
ATOM 857 C C . ASN A 1 119 ? 0.007 8.211 26.438 1.00 45.34 119 ASN A C 1
ATOM 859 O O . ASN A 1 119 ? 0.637 9.170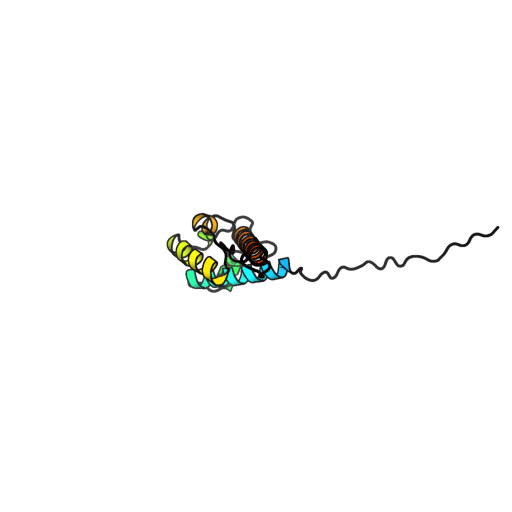 26.884 1.00 45.34 119 ASN A O 1
ATOM 863 N N . ILE A 1 120 ? -1.298 8.071 26.677 1.00 45.31 120 ILE A N 1
ATOM 864 C CA . ILE A 1 120 ? -1.948 8.775 27.787 1.00 45.31 120 ILE A CA 1
ATOM 865 C C . ILE A 1 120 ? -1.604 7.961 29.039 1.00 45.31 120 ILE A C 1
ATOM 867 O O . ILE A 1 120 ? -1.964 6.785 29.088 1.00 45.31 120 ILE A O 1
ATOM 871 N N . PRO A 1 121 ? -0.895 8.524 30.035 1.00 47.81 121 PRO A N 1
ATOM 872 C CA . PRO A 1 121 ? -0.645 7.821 31.284 1.00 47.81 121 PRO A CA 1
ATOM 873 C C . PRO A 1 121 ? -1.983 7.421 31.908 1.00 47.81 121 PRO A C 1
ATOM 875 O O . PRO A 1 121 ? -2.784 8.276 32.289 1.00 47.81 121 PRO A O 1
ATOM 878 N N . GLU A 1 122 ? -2.242 6.122 31.991 1.00 62.88 122 GLU A N 1
ATOM 879 C CA . GLU A 1 122 ? -3.333 5.595 32.797 1.00 62.88 122 GLU A CA 1
ATOM 880 C C . GLU A 1 122 ? -2.942 5.755 34.276 1.00 62.88 122 GLU A C 1
ATOM 882 O O . GLU A 1 122 ? -1.869 5.291 34.657 1.00 62.88 122 GLU A O 1
ATOM 887 N N . MET A 1 123 ? -3.778 6.456 35.063 1.00 45.75 123 MET A N 1
ATOM 888 C CA . MET A 1 123 ? -3.981 6.424 36.538 1.00 45.75 123 MET A CA 1
ATOM 889 C C . MET A 1 123 ? -4.379 7.836 37.048 1.00 45.75 123 MET A C 1
ATOM 891 O O . MET A 1 123 ? -3.530 8.717 37.120 1.00 45.75 123 MET A O 1
ATOM 895 N N . LEU A 1 124 ? -5.678 8.179 37.183 1.00 46.69 124 LEU A N 1
ATOM 896 C CA . LEU A 1 124 ? -6.646 7.938 38.299 1.00 46.69 124 LEU A CA 1
ATOM 897 C C . LEU A 1 124 ? -6.352 8.763 39.586 1.00 46.69 124 LEU A C 1
ATOM 899 O O . LEU A 1 124 ? -5.176 8.969 39.866 1.00 46.69 124 LEU A O 1
ATOM 903 N N . PRO A 1 125 ? -7.341 9.197 40.418 1.00 47.66 125 PRO A N 1
ATOM 904 C CA . PRO A 1 125 ? -8.731 8.726 40.531 1.00 47.66 125 PRO A CA 1
ATOM 905 C C . PRO A 1 125 ? -9.825 9.826 40.494 1.00 47.66 125 PRO A C 1
ATOM 907 O O . PRO A 1 125 ? -9.553 11.024 40.543 1.00 47.66 125 PRO A O 1
ATOM 910 N N . SER A 1 126 ? -11.086 9.381 40.427 1.00 60.25 126 SER A N 1
ATOM 911 C CA . SER A 1 126 ? -12.304 10.192 40.563 1.00 60.25 126 SER A CA 1
ATOM 912 C C . SER A 1 126 ? -12.285 11.088 41.811 1.00 60.25 126 SER A C 1
ATOM 914 O O . SER A 1 126 ? -11.749 10.670 42.843 1.00 60.25 126 SER A O 1
ATOM 916 N N . PRO A 1 127 ? -12.887 12.294 41.756 1.00 56.06 127 PRO A N 1
ATOM 917 C CA . PRO A 1 127 ? -12.992 13.156 42.927 1.00 56.06 127 PRO A CA 1
ATOM 918 C C . PRO A 1 127 ? -13.759 12.430 44.043 1.00 56.06 127 PRO A C 1
ATOM 920 O O . PRO A 1 127 ? -14.712 11.708 43.741 1.00 56.06 127 PRO A O 1
ATOM 923 N N . PRO A 1 128 ? -13.362 12.595 45.318 1.00 61.00 128 PRO A N 1
ATOM 924 C CA . PRO A 1 128 ? -14.126 12.041 46.422 1.00 61.00 128 PRO A CA 1
ATOM 925 C C . PRO A 1 128 ? -15.520 12.669 46.403 1.00 61.00 128 PRO A C 1
ATOM 927 O O . PRO A 1 128 ? -15.646 13.889 46.267 1.00 61.00 128 PRO A O 1
ATOM 930 N N . ASP A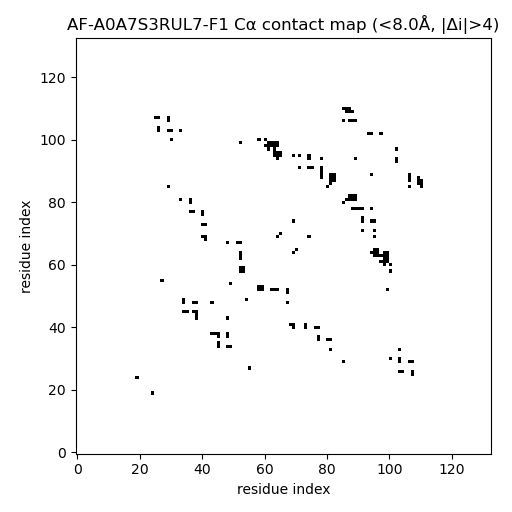 1 129 ? -16.547 11.825 46.507 1.00 58.44 129 ASP A N 1
ATOM 931 C CA . ASP A 1 129 ? -17.934 12.244 46.666 1.00 58.44 129 ASP A CA 1
ATOM 932 C C . ASP A 1 129 ? -18.020 13.388 47.679 1.00 58.44 129 ASP A C 1
ATOM 934 O O . ASP A 1 129 ? -17.551 13.281 48.817 1.00 58.44 129 ASP A O 1
ATOM 938 N N . ALA A 1 130 ? -18.605 14.503 47.245 1.00 52.00 130 ALA A N 1
ATOM 939 C CA . ALA A 1 130 ? -18.946 15.605 48.119 1.00 52.00 130 ALA A CA 1
ATOM 940 C C . ALA A 1 130 ? -19.849 15.064 49.237 1.00 52.00 130 ALA A C 1
ATOM 942 O O . ALA A 1 130 ? -21.004 14.709 49.002 1.00 52.00 130 ALA A O 1
ATOM 943 N N . GLN A 1 131 ? -19.314 14.984 50.455 1.00 52.72 131 GLN A N 1
ATOM 944 C CA . GLN A 1 131 ? -20.117 14.743 51.644 1.00 52.72 131 GLN A CA 1
ATOM 945 C C . GLN A 1 131 ? -21.042 15.947 51.833 1.00 52.72 131 GLN A C 1
ATOM 947 O O . GLN A 1 131 ? -20.625 17.004 52.297 1.00 52.72 131 GLN A O 1
ATOM 952 N N . ILE A 1 132 ? -22.300 15.788 51.427 1.00 54.47 132 ILE A N 1
ATOM 953 C CA . ILE A 1 132 ? -23.392 16.661 51.842 1.00 54.47 132 ILE A CA 1
ATOM 954 C C . ILE A 1 132 ? -23.834 16.164 53.223 1.00 54.47 132 ILE A C 1
ATOM 956 O O . ILE A 1 132 ? -24.518 15.143 53.318 1.00 54.47 132 ILE A O 1
ATOM 960 N N . GLN A 1 133 ? -23.420 16.872 54.275 1.00 41.78 133 GLN A N 1
ATOM 961 C CA . GLN A 1 133 ? -24.089 16.916 55.579 1.00 41.78 133 GLN A CA 1
ATOM 962 C C . GLN A 1 133 ? -24.111 18.353 56.089 1.00 41.78 133 GLN A C 1
ATOM 964 O O . GLN A 1 133 ? -23.059 19.024 55.993 1.00 41.78 133 GLN A O 1
#

Nearest PDB structures (foldseek):
  2cg5-assembly1_B  TM=6.733E-01  e=4.148E-02  Homo sapiens
  7s6b-assembly1_E  TM=5.629E-01  e=1.929E-01  Streptomyces lasalocidi
  5msw-assembly1_A  TM=5.775E-01  e=4.642E-01  Segniliparus rugosus ATCC BAA-974
  2l22-assembly1_A  TM=7.093E-01  e=1.117E+00  Pseudomonas fluorescens
  8h6s-assembly1_C  TM=4.563E-01  e=1.243E-01  Streptomyces halstedii

pLDDT: mean 77.86, std 18.26, range [41.78, 95.62]

Organism: NCBI:txid141414

Sequence (133 aa):
AQSMDAPSSGDAKRMRTGGPTAAELELASIHQSMLELISISTGKDVAEVGASLGVPPSPPAATTLLNIGVTSTMGAGLRSRVFKQLEAEVSTFELMTLSFFDLCKLIAAAQKQERMGANIPEMLPSPPDAQIQ

Solvent-accessible surface area (backbone atoms only — not comparable to full-atom values): 8228 Å² total; per-residue (Å²): 136,90,79,88,84,79,97,81,76,86,81,70,76,76,74,75,83,70,68,84,48,72,68,55,52,50,48,52,49,49,45,52,53,50,33,48,54,48,15,72,66,69,75,46,56,46,67,61,49,35,69,70,54,38,55,88,95,69,36,67,93,69,39,27,42,51,80,77,68,53,45,73,72,45,36,52,54,46,38,56,47,41,33,73,75,52,63,22,93,62,53,52,62,55,64,42,70,32,29,52,67,58,45,40,50,50,38,53,52,40,39,52,49,52,60,58,66,65,67,60,83,88,78,86,79,82,80,77,78,80,82,86,126